Protein AF-A0A7V9L350-F1 (afdb_monomer_lite)

Structure (mmCIF, N/CA/C/O backbone):
data_AF-A0A7V9L350-F1
#
_entry.id   AF-A0A7V9L350-F1
#
loop_
_atom_site.group_PDB
_atom_site.id
_atom_site.type_symbol
_atom_site.label_atom_id
_atom_site.label_alt_id
_atom_site.label_comp_id
_atom_site.label_asym_id
_atom_site.label_entity_id
_atom_site.label_seq_id
_atom_site.pdbx_PDB_ins_code
_atom_site.Cartn_x
_atom_site.Cartn_y
_atom_site.Cartn_z
_atom_site.occupancy
_atom_site.B_iso_or_equiv
_atom_site.auth_seq_id
_atom_site.auth_comp_id
_atom_site.auth_asym_id
_atom_site.auth_atom_id
_atom_site.pdbx_PDB_model_num
ATOM 1 N N . MET A 1 1 ? 12.531 15.207 15.220 1.00 37.69 1 MET A N 1
ATOM 2 C CA . MET A 1 1 ? 11.558 15.134 14.109 1.00 37.69 1 MET A CA 1
ATOM 3 C C . MET A 1 1 ? 11.286 13.655 13.905 1.00 37.69 1 MET A C 1
ATOM 5 O O . MET A 1 1 ? 12.256 12.923 13.812 1.00 37.69 1 MET A O 1
ATOM 9 N N . ALA A 1 2 ? 10.038 13.206 14.053 1.00 39.78 2 ALA A N 1
ATOM 10 C CA . ALA A 1 2 ? 9.711 11.811 14.362 1.00 39.78 2 ALA A CA 1
ATOM 11 C C . ALA A 1 2 ? 10.151 10.833 13.259 1.00 39.78 2 ALA A C 1
ATOM 13 O O . ALA A 1 2 ? 9.541 10.767 12.194 1.00 39.78 2 ALA A O 1
ATOM 14 N N . GLU A 1 3 ? 11.206 10.075 13.549 1.00 47.66 3 GLU A N 1
ATOM 15 C CA . GLU A 1 3 ? 11.615 8.878 12.823 1.00 47.66 3 GLU A CA 1
ATOM 16 C C . GLU A 1 3 ? 10.479 7.855 12.916 1.00 47.66 3 GLU A C 1
ATOM 18 O O . GLU A 1 3 ? 10.244 7.265 13.967 1.00 47.66 3 GLU A O 1
ATOM 23 N N . GLN A 1 4 ? 9.721 7.678 11.839 1.00 45.28 4 GLN A N 1
ATOM 24 C CA . GLN A 1 4 ? 8.647 6.687 11.783 1.00 45.28 4 GLN A CA 1
ATOM 25 C C . GLN A 1 4 ? 8.897 5.751 10.607 1.00 45.28 4 GLN A C 1
ATOM 27 O O . GLN A 1 4 ? 8.165 5.733 9.625 1.00 45.28 4 GLN A O 1
ATOM 32 N N . ARG A 1 5 ? 9.970 4.962 10.726 1.00 54.19 5 ARG A N 1
ATOM 33 C CA . ARG A 1 5 ? 10.128 3.708 9.984 1.00 54.19 5 ARG A CA 1
ATOM 34 C C . ARG A 1 5 ? 9.158 2.694 10.580 1.00 54.19 5 ARG A C 1
ATOM 36 O O . ARG A 1 5 ? 9.496 1.960 11.504 1.00 54.19 5 ARG A O 1
ATOM 43 N N . THR A 1 6 ? 7.925 2.699 10.096 1.00 64.94 6 THR A N 1
ATOM 44 C CA . THR A 1 6 ? 6.844 1.821 10.562 1.00 64.94 6 THR A CA 1
ATOM 45 C C . THR A 1 6 ? 6.720 0.588 9.672 1.00 64.94 6 THR A C 1
ATOM 47 O O . THR A 1 6 ? 5.636 0.256 9.199 1.00 64.94 6 THR A O 1
ATOM 50 N N . HIS A 1 7 ? 7.838 -0.112 9.462 1.00 66.38 7 HIS A N 1
ATOM 51 C CA . HIS A 1 7 ? 7.803 -1.484 8.962 1.00 66.38 7 HIS A CA 1
ATOM 52 C C . HIS A 1 7 ? 7.168 -2.368 10.038 1.00 66.38 7 HIS A C 1
ATOM 54 O O . HIS A 1 7 ? 7.827 -2.763 11.001 1.00 66.38 7 HIS A O 1
ATOM 60 N N . LEU A 1 8 ? 5.868 -2.628 9.913 1.00 77.38 8 LEU A N 1
ATOM 61 C CA . LEU A 1 8 ? 5.153 -3.532 10.811 1.00 77.38 8 LEU A CA 1
ATOM 62 C C . LEU A 1 8 ? 5.021 -4.891 10.156 1.00 77.38 8 LEU A C 1
ATOM 64 O O . LEU A 1 8 ? 4.474 -4.982 9.064 1.00 77.38 8 LEU A O 1
ATOM 68 N N . VAL A 1 9 ? 5.457 -5.934 10.854 1.00 77.25 9 VAL A N 1
ATOM 69 C CA . VAL A 1 9 ? 5.302 -7.323 10.423 1.00 77.25 9 VAL A CA 1
ATOM 70 C C . VAL A 1 9 ? 4.229 -7.988 11.281 1.00 77.25 9 VAL A C 1
ATOM 72 O O . VAL A 1 9 ? 4.261 -7.919 12.507 1.00 77.25 9 VAL A O 1
ATOM 75 N N . CYS A 1 10 ? 3.265 -8.634 10.637 1.00 74.75 10 CYS A N 1
ATOM 76 C CA . CYS A 1 10 ? 2.264 -9.482 11.272 1.00 74.75 10 CYS A CA 1
ATOM 77 C C . CYS A 1 10 ? 2.790 -10.915 11.316 1.00 74.75 10 CYS A C 1
ATOM 79 O O . CYS A 1 10 ? 2.855 -11.577 10.286 1.00 74.75 10 CYS A O 1
ATOM 81 N N . GLU A 1 11 ? 3.109 -11.443 12.495 1.00 69.44 11 GLU A N 1
ATOM 82 C CA . GLU A 1 11 ? 3.596 -12.828 12.632 1.00 69.44 11 GLU A CA 1
ATOM 83 C C . GLU A 1 11 ? 2.511 -13.884 12.350 1.00 69.44 11 GLU A C 1
ATOM 85 O O . GLU A 1 11 ? 2.819 -15.038 12.074 1.00 69.44 11 GLU A O 1
ATOM 90 N N . HIS A 1 12 ? 1.232 -13.494 12.381 1.00 65.94 12 HIS A N 1
ATOM 91 C CA . HIS A 1 12 ? 0.104 -14.402 12.150 1.00 65.94 12 HIS A CA 1
ATOM 92 C C . HIS A 1 12 ? -0.212 -14.614 10.663 1.00 65.94 12 HIS A C 1
ATOM 94 O O . HIS A 1 12 ? -0.588 -15.700 10.239 1.00 65.94 12 HIS A O 1
ATOM 100 N N . CYS A 1 13 ? -0.065 -13.557 9.874 1.00 66.75 13 CYS A N 1
ATOM 101 C CA . CYS A 1 13 ? -0.420 -13.502 8.461 1.00 66.75 13 CYS A CA 1
ATOM 102 C C . CYS A 1 13 ? 0.800 -13.288 7.556 1.00 66.75 13 CYS A C 1
ATOM 104 O O . CYS A 1 13 ? 0.661 -13.183 6.342 1.00 66.75 13 CYS A O 1
ATOM 106 N N . GLN A 1 14 ? 1.988 -13.192 8.162 1.00 77.00 14 GLN A N 1
ATOM 107 C CA . GLN A 1 14 ? 3.275 -12.899 7.525 1.00 77.00 14 GLN A CA 1
ATOM 108 C C . GLN A 1 14 ? 3.280 -11.603 6.699 1.00 77.00 14 GLN A C 1
ATOM 110 O O . GLN A 1 14 ? 4.180 -11.385 5.896 1.00 77.00 14 GLN A O 1
ATOM 115 N N . GLY A 1 15 ? 2.276 -10.742 6.885 1.00 84.56 15 GLY A N 1
ATOM 116 C CA . GLY A 1 15 ? 2.151 -9.499 6.143 1.00 84.56 15 GLY A CA 1
ATOM 117 C C . GLY A 1 15 ? 3.054 -8.401 6.684 1.00 84.56 15 GLY A C 1
ATOM 118 O O . GLY A 1 15 ? 3.412 -8.408 7.861 1.00 84.56 15 GLY A O 1
ATOM 119 N N . THR A 1 16 ? 3.411 -7.458 5.821 1.00 90.94 16 THR A N 1
ATOM 120 C CA . THR A 1 16 ? 4.253 -6.307 6.134 1.00 90.94 16 THR A CA 1
ATOM 121 C C . THR A 1 16 ? 3.584 -5.013 5.681 1.00 90.94 16 THR A C 1
ATOM 123 O O . THR A 1 16 ? 3.167 -4.895 4.530 1.00 90.94 16 THR A O 1
ATOM 126 N N . LEU A 1 17 ? 3.514 -4.022 6.572 1.00 90.75 17 LEU A N 1
ATOM 127 C CA . LEU A 1 17 ? 3.190 -2.642 6.216 1.00 90.75 17 LEU A CA 1
ATOM 128 C C . LEU A 1 17 ? 4.476 -1.918 5.826 1.00 90.75 17 LEU A C 1
ATOM 130 O O . LEU A 1 17 ? 5.383 -1.816 6.648 1.00 90.75 17 LEU A O 1
ATOM 134 N N . VAL A 1 18 ? 4.531 -1.383 4.614 1.00 92.06 18 VAL A N 1
ATOM 135 C CA . VAL A 1 18 ? 5.651 -0.583 4.109 1.00 92.06 18 VAL A CA 1
ATOM 136 C C . VAL A 1 18 ? 5.155 0.841 3.854 1.00 92.06 18 VAL A C 1
ATOM 138 O O . VAL A 1 18 ? 4.135 1.003 3.177 1.00 92.06 18 VAL A O 1
ATOM 141 N N . PRO A 1 19 ? 5.831 1.890 4.354 1.00 91.12 19 PRO A N 1
ATOM 142 C CA . PRO A 1 19 ? 5.460 3.271 4.065 1.00 91.1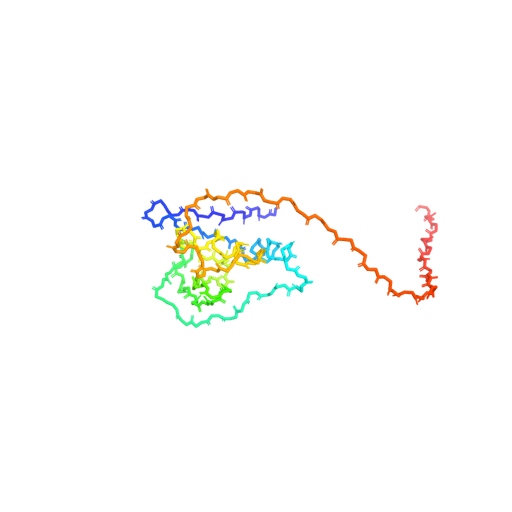2 19 PRO A CA 1
ATOM 143 C C . PRO A 1 19 ? 5.366 3.555 2.565 1.00 91.12 19 PRO A C 1
ATOM 145 O O . PRO A 1 19 ? 6.195 3.097 1.786 1.00 91.12 19 PRO A O 1
ATOM 148 N N . ALA A 1 20 ? 4.367 4.346 2.157 1.00 89.94 20 ALA A N 1
ATOM 149 C CA . ALA A 1 20 ? 4.103 4.627 0.741 1.00 89.94 20 ALA A CA 1
ATOM 150 C C . ALA A 1 20 ? 5.342 5.172 0.012 1.00 89.94 20 ALA A C 1
ATOM 152 O O . ALA A 1 20 ? 5.674 4.692 -1.064 1.00 89.94 20 ALA A O 1
ATOM 153 N N . ALA A 1 21 ? 6.066 6.098 0.645 1.00 88.56 21 ALA A N 1
ATOM 154 C CA . ALA A 1 21 ? 7.292 6.666 0.094 1.00 88.56 21 ALA A CA 1
ATOM 155 C C . ALA A 1 21 ? 8.416 5.627 -0.080 1.00 88.56 21 ALA A C 1
ATOM 157 O O . ALA A 1 21 ? 9.174 5.715 -1.037 1.00 88.56 21 ALA A O 1
ATOM 158 N N . GLU A 1 22 ? 8.521 4.633 0.812 1.00 91.50 22 GLU A N 1
ATOM 159 C CA . GLU A 1 22 ? 9.514 3.555 0.674 1.00 91.50 22 GLU A CA 1
ATOM 160 C C . GLU A 1 22 ? 9.139 2.614 -0.479 1.00 91.50 22 GLU A C 1
ATOM 162 O O . GLU A 1 22 ? 10.002 2.240 -1.268 1.00 91.50 22 GLU A O 1
ATOM 167 N N . VAL A 1 23 ? 7.849 2.293 -0.644 1.00 90.62 23 VAL A N 1
ATOM 168 C CA . VAL A 1 23 ? 7.371 1.522 -1.808 1.00 90.62 23 VAL A CA 1
ATOM 169 C C . VAL A 1 23 ? 7.664 2.264 -3.114 1.00 90.62 23 VAL A C 1
ATOM 171 O O . VAL A 1 23 ? 8.141 1.661 -4.075 1.00 90.62 23 VAL A O 1
ATOM 174 N N . GLU A 1 24 ? 7.390 3.567 -3.152 1.00 90.00 24 GLU A N 1
ATOM 175 C CA . GLU A 1 24 ? 7.648 4.418 -4.316 1.00 90.00 24 GLU A CA 1
ATOM 176 C C . GLU A 1 24 ? 9.144 4.497 -4.650 1.00 90.00 24 GLU A C 1
ATOM 178 O O . GLU A 1 24 ? 9.498 4.366 -5.820 1.00 90.00 24 GLU A O 1
ATOM 183 N N . ASP A 1 25 ? 10.024 4.639 -3.655 1.00 89.12 25 ASP A N 1
ATOM 184 C CA . ASP A 1 25 ? 11.486 4.649 -3.837 1.00 89.12 25 ASP A CA 1
ATOM 185 C C . ASP A 1 25 ? 12.012 3.308 -4.382 1.00 89.12 25 ASP A C 1
ATOM 187 O O . ASP A 1 25 ? 12.754 3.265 -5.373 1.00 89.12 25 ASP A O 1
ATOM 191 N N . MET A 1 26 ? 11.548 2.199 -3.795 1.00 89.19 26 MET A N 1
ATOM 192 C CA . MET A 1 26 ? 11.906 0.846 -4.225 1.00 89.19 26 MET A CA 1
ATOM 193 C C . MET A 1 26 ? 11.496 0.588 -5.678 1.00 89.19 26 MET A C 1
ATOM 195 O O . MET A 1 26 ? 12.288 0.061 -6.458 1.00 89.19 26 MET A O 1
ATOM 199 N N . LEU A 1 27 ? 10.279 0.982 -6.061 1.00 88.56 27 LEU A N 1
ATOM 200 C CA . LEU A 1 27 ? 9.778 0.802 -7.425 1.00 88.56 27 LEU A CA 1
ATOM 201 C C . LEU A 1 27 ? 10.423 1.770 -8.418 1.00 88.56 27 LEU A C 1
ATOM 203 O O . LEU A 1 27 ? 10.763 1.362 -9.526 1.00 88.56 27 LEU A O 1
ATOM 207 N N . SER A 1 28 ? 10.664 3.019 -8.025 1.00 87.19 28 SER A N 1
ATOM 208 C CA . SER A 1 28 ? 11.325 4.012 -8.886 1.00 87.19 28 SER A CA 1
ATOM 209 C C . SER A 1 28 ? 12.762 3.621 -9.236 1.00 87.19 28 SER A C 1
ATOM 211 O O . SER A 1 28 ? 13.262 4.007 -10.285 1.00 87.19 28 SER A O 1
ATOM 213 N N . SER A 1 29 ? 13.422 2.823 -8.394 1.00 86.88 29 SER A N 1
ATOM 214 C CA . SER A 1 29 ? 14.749 2.271 -8.696 1.00 86.88 29 SER A CA 1
ATOM 215 C C . SER A 1 29 ? 14.721 1.130 -9.723 1.00 86.88 29 SER A C 1
ATOM 217 O O . SER A 1 29 ? 15.743 0.845 -10.349 1.00 86.88 29 SER A O 1
ATOM 219 N N . LEU A 1 30 ? 13.580 0.453 -9.882 1.00 87.56 30 LEU A N 1
ATOM 220 C CA . LEU A 1 30 ? 13.408 -0.687 -10.793 1.00 87.56 30 LEU A CA 1
ATOM 221 C C . LEU A 1 30 ? 12.783 -0.282 -12.135 1.00 87.56 30 LEU A C 1
ATOM 223 O O . LEU A 1 30 ? 12.995 -0.953 -13.144 1.00 87.56 30 LEU A O 1
ATOM 227 N N . LEU A 1 31 ? 12.017 0.805 -12.149 1.00 86.19 31 LEU A N 1
ATOM 228 C CA . LEU A 1 31 ? 11.259 1.273 -13.303 1.00 86.19 31 LEU A CA 1
ATOM 229 C C . LEU A 1 31 ? 11.965 2.444 -13.988 1.00 86.19 31 LEU A C 1
ATOM 231 O O . LEU A 1 31 ? 12.714 3.199 -13.380 1.00 86.19 31 LEU A O 1
ATOM 235 N N . VAL A 1 32 ? 11.706 2.605 -15.286 1.00 80.38 32 VAL A N 1
ATOM 236 C CA . VAL A 1 32 ? 12.254 3.722 -16.076 1.00 80.38 32 VAL A CA 1
ATOM 237 C C . VAL A 1 32 ? 11.441 5.005 -15.870 1.00 80.38 32 VAL A C 1
ATOM 239 O O . VAL A 1 32 ? 11.984 6.104 -15.946 1.00 80.38 32 VAL A O 1
ATOM 242 N N . GLU A 1 33 ? 10.142 4.863 -15.606 1.00 77.62 33 GLU A N 1
ATOM 243 C CA . GLU A 1 33 ? 9.209 5.969 -15.392 1.00 77.62 33 GLU A CA 1
ATOM 244 C C . GLU A 1 33 ? 8.907 6.119 -13.892 1.00 77.62 33 GLU A C 1
ATOM 246 O O . GLU A 1 33 ? 8.846 5.109 -13.181 1.00 77.62 33 GLU A O 1
ATOM 251 N N . PRO A 1 34 ? 8.692 7.354 -13.396 1.00 73.31 34 PRO A N 1
ATOM 252 C CA . PRO A 1 34 ? 8.354 7.583 -11.998 1.00 73.31 34 PRO A CA 1
ATOM 253 C C . PRO A 1 34 ? 7.036 6.892 -11.647 1.00 73.31 34 PRO A C 1
ATOM 255 O O . PRO A 1 34 ? 6.008 7.099 -12.297 1.00 73.31 34 PRO A O 1
ATOM 258 N N . PHE A 1 35 ? 7.070 6.077 -10.597 1.00 80.81 35 PHE A N 1
ATOM 259 C CA . PHE A 1 35 ? 5.915 5.321 -10.144 1.00 80.81 35 PHE A CA 1
ATOM 260 C C . PHE A 1 35 ? 5.135 6.094 -9.080 1.00 80.81 35 PHE A C 1
ATOM 262 O O . PHE A 1 35 ? 5.714 6.632 -8.141 1.00 80.81 35 PHE A O 1
ATOM 269 N N . ALA A 1 36 ? 3.810 6.108 -9.210 1.00 81.44 36 ALA A N 1
ATOM 270 C CA . ALA A 1 36 ? 2.906 6.656 -8.210 1.00 81.44 36 ALA A CA 1
ATOM 271 C C . ALA A 1 36 ? 1.889 5.591 -7.803 1.00 81.44 36 ALA A C 1
ATOM 273 O O . ALA A 1 36 ? 1.275 4.948 -8.660 1.00 81.44 36 ALA A O 1
ATOM 274 N N . LEU A 1 37 ? 1.677 5.428 -6.496 1.00 83.06 37 LEU A N 1
ATOM 275 C CA . LEU A 1 37 ? 0.688 4.483 -5.989 1.00 83.06 37 LEU A CA 1
ATOM 276 C C . LEU A 1 37 ? -0.726 4.896 -6.431 1.00 83.06 37 LEU A C 1
ATOM 278 O O . LEU A 1 37 ? -1.181 5.992 -6.074 1.00 83.06 37 LEU A O 1
ATOM 282 N N . PRO A 1 38 ? -1.461 4.028 -7.151 1.00 83.00 38 PRO A N 1
ATOM 283 C CA . PRO A 1 38 ? -2.803 4.355 -7.598 1.00 83.00 38 PRO A CA 1
ATOM 284 C C . PRO A 1 38 ? -3.770 4.493 -6.413 1.00 83.00 38 PRO A C 1
ATOM 286 O O . PRO A 1 38 ? -3.509 4.068 -5.278 1.00 83.00 38 PRO A O 1
ATOM 289 N N . ALA A 1 39 ? -4.916 5.118 -6.677 1.00 83.38 39 ALA A N 1
ATOM 290 C CA . ALA A 1 39 ? -6.049 5.037 -5.767 1.00 83.38 39 ALA A CA 1
ATOM 291 C C . ALA A 1 39 ? -6.601 3.603 -5.780 1.00 83.38 39 ALA A C 1
ATOM 293 O O . ALA A 1 39 ? -6.674 2.976 -6.834 1.00 83.38 39 ALA A O 1
ATOM 294 N N . GLY A 1 40 ? -6.971 3.095 -4.607 1.00 85.94 40 GLY A N 1
ATOM 295 C CA . GLY A 1 40 ? -7.633 1.801 -4.471 1.00 85.94 40 GLY A CA 1
ATOM 296 C C . GLY A 1 40 ? -9.152 1.926 -4.371 1.00 85.94 40 GLY A C 1
ATOM 297 O O . GLY A 1 40 ? -9.688 3.024 -4.202 1.00 85.94 40 GLY A O 1
ATOM 298 N N . THR A 1 41 ? -9.835 0.790 -4.432 1.00 89.44 41 THR A N 1
ATOM 299 C CA . THR A 1 41 ? -11.250 0.634 -4.067 1.00 89.44 41 THR A CA 1
ATOM 300 C C . THR A 1 41 ? -11.380 0.281 -2.588 1.00 89.44 41 THR A C 1
ATOM 302 O O . THR A 1 41 ? -10.377 0.091 -1.902 1.00 89.44 41 THR A O 1
ATOM 305 N N . ASP A 1 42 ? -12.594 0.180 -2.055 1.00 87.25 42 ASP A N 1
ATOM 306 C CA . ASP A 1 42 ? -12.788 -0.340 -0.704 1.00 87.25 42 ASP A CA 1
ATOM 307 C C . ASP A 1 42 ? -12.245 -1.775 -0.569 1.00 87.25 42 ASP A C 1
ATOM 309 O O . ASP A 1 42 ? -12.372 -2.602 -1.471 1.00 87.25 42 ASP A O 1
ATOM 313 N N . GLY A 1 43 ? -11.573 -2.040 0.552 1.00 86.81 43 GLY A N 1
ATOM 314 C CA . GLY A 1 43 ? -11.079 -3.357 0.934 1.00 86.81 43 GLY A CA 1
ATOM 315 C C . GLY A 1 43 ? -11.665 -3.815 2.270 1.00 86.81 43 GLY A C 1
ATOM 316 O O . GLY A 1 43 ? -12.211 -3.030 3.054 1.00 86.81 43 GLY A O 1
ATOM 317 N N . ASP A 1 44 ? -11.535 -5.112 2.539 1.00 86.38 44 ASP A N 1
ATOM 318 C CA . ASP A 1 44 ? -12.080 -5.761 3.740 1.00 86.38 44 ASP A CA 1
ATOM 319 C C . ASP A 1 44 ? -11.140 -5.702 4.953 1.00 86.38 44 ASP A C 1
ATOM 321 O O . ASP A 1 44 ? -11.546 -5.999 6.077 1.00 86.38 44 ASP A O 1
ATOM 325 N N . ARG A 1 45 ? -9.868 -5.341 4.740 1.00 86.50 45 ARG A N 1
ATOM 326 C CA . ARG A 1 45 ? -8.839 -5.315 5.788 1.00 86.50 45 ARG A CA 1
ATOM 327 C C . ARG A 1 45 ? -8.781 -3.956 6.486 1.00 86.50 45 ARG A C 1
ATOM 329 O O . ARG A 1 45 ? -9.118 -2.922 5.911 1.00 86.50 45 ARG A O 1
ATOM 336 N N . THR A 1 46 ? -8.310 -3.949 7.730 1.00 89.38 46 THR A N 1
ATOM 337 C CA . THR A 1 46 ? -8.063 -2.731 8.510 1.00 89.38 46 THR A CA 1
ATOM 338 C C . THR A 1 46 ? -6.572 -2.528 8.749 1.00 89.38 46 THR A C 1
ATOM 340 O O . THR A 1 46 ? -5.801 -3.477 8.876 1.00 89.38 46 THR A O 1
ATOM 343 N N . CYS A 1 47 ? -6.146 -1.268 8.792 1.00 86.19 47 CYS A N 1
ATOM 344 C CA . CYS A 1 47 ? -4.761 -0.910 9.050 1.00 86.19 47 CYS A CA 1
ATOM 345 C C . CYS A 1 47 ? -4.375 -1.278 10.492 1.00 86.19 47 CYS A C 1
ATOM 347 O O . CYS A 1 47 ? -5.074 -0.857 11.415 1.00 86.19 47 CYS A O 1
ATOM 349 N N . PRO A 1 48 ? -3.242 -1.957 10.733 1.00 83.69 48 PRO A N 1
ATOM 350 C CA . PRO A 1 48 ? -2.806 -2.272 12.093 1.00 83.69 48 PRO A CA 1
ATOM 351 C C . PRO A 1 48 ? -2.359 -1.037 12.896 1.00 83.69 48 PRO A C 1
ATOM 353 O O . PRO A 1 48 ? -2.382 -1.078 14.120 1.00 83.69 48 PRO A O 1
ATOM 356 N N . CYS A 1 49 ? -1.988 0.072 12.238 1.00 82.88 49 CYS A N 1
ATOM 357 C CA . CYS A 1 49 ? -1.568 1.306 12.917 1.00 82.88 49 CYS A CA 1
ATOM 358 C C . CYS A 1 49 ? -2.746 2.160 13.395 1.00 82.88 49 CYS A C 1
ATOM 360 O O . CYS A 1 49 ? -2.703 2.729 14.480 1.00 82.88 49 CYS A O 1
ATOM 362 N N . CYS A 1 50 ? -3.782 2.303 12.562 1.00 86.75 50 CYS A N 1
ATOM 363 C CA . CYS A 1 50 ? -4.873 3.250 12.815 1.00 86.75 50 CYS A CA 1
ATOM 364 C C . CYS A 1 50 ? -6.272 2.659 12.705 1.00 86.75 50 CYS A C 1
ATOM 366 O O . CYS A 1 50 ? -7.244 3.398 12.829 1.00 86.75 50 CYS A O 1
ATOM 368 N N . THR A 1 51 ? -6.404 1.357 12.453 1.00 86.50 51 THR A N 1
ATOM 369 C CA . THR A 1 51 ? -7.678 0.623 12.333 1.00 86.50 51 THR A CA 1
ATOM 370 C C . THR A 1 51 ? -8.614 1.081 11.206 1.00 86.50 51 THR A C 1
ATOM 372 O O . THR A 1 51 ? -9.682 0.503 11.023 1.00 86.50 51 THR A O 1
ATOM 375 N N . ALA A 1 52 ? -8.212 2.066 10.395 1.00 87.88 52 ALA A N 1
ATOM 376 C CA . ALA A 1 52 ? -8.960 2.497 9.217 1.00 87.88 52 ALA A CA 1
ATOM 377 C C . ALA A 1 52 ? -9.034 1.378 8.166 1.00 87.88 52 ALA A C 1
ATOM 379 O O . ALA A 1 52 ? -8.093 0.592 8.036 1.00 87.88 52 ALA A O 1
ATOM 380 N N . LYS A 1 53 ? -10.123 1.329 7.385 1.00 91.62 53 LYS A N 1
ATOM 381 C CA . LYS A 1 53 ? -10.231 0.404 6.247 1.00 91.62 53 LYS A CA 1
ATOM 382 C C . LYS A 1 53 ? -9.113 0.666 5.240 1.00 91.62 53 LYS A C 1
ATOM 384 O O . LYS A 1 53 ? -8.848 1.816 4.887 1.00 91.62 53 LYS A O 1
ATOM 389 N N . LEU A 1 54 ? -8.469 -0.406 4.799 1.00 91.81 54 LEU A N 1
ATOM 390 C CA . LEU A 1 54 ? -7.478 -0.364 3.737 1.00 91.81 54 LEU A CA 1
ATOM 391 C C . LEU A 1 54 ? -8.186 -0.356 2.383 1.00 91.81 54 LEU A C 1
ATOM 393 O O . LEU A 1 54 ? -9.208 -1.018 2.204 1.00 91.81 54 LEU A O 1
ATOM 397 N N . ALA A 1 55 ? -7.639 0.406 1.443 1.00 93.50 55 ALA A N 1
ATOM 398 C CA . ALA A 1 55 ? -8.112 0.439 0.072 1.00 93.50 55 ALA A CA 1
ATOM 399 C C . ALA A 1 55 ? -7.400 -0.644 -0.746 1.00 93.50 55 ALA A C 1
ATOM 401 O O . ALA A 1 55 ? -6.171 -0.669 -0.772 1.00 93.50 55 ALA A O 1
ATOM 402 N N . ARG A 1 56 ? -8.139 -1.513 -1.430 1.00 94.06 56 ARG A N 1
ATOM 403 C CA . ARG A 1 56 ? -7.558 -2.543 -2.296 1.00 94.06 56 ARG A CA 1
ATOM 404 C C . ARG A 1 56 ? -7.116 -1.932 -3.620 1.00 94.06 56 ARG A C 1
ATOM 406 O O . ARG A 1 56 ? -7.889 -1.230 -4.266 1.00 94.06 56 ARG A O 1
ATOM 413 N N . LEU A 1 57 ? -5.882 -2.190 -4.028 1.00 93.00 57 LEU A N 1
ATOM 414 C CA . LEU A 1 57 ? -5.341 -1.762 -5.317 1.00 93.00 57 LEU A CA 1
ATOM 415 C C . LEU A 1 57 ? -4.506 -2.876 -5.943 1.00 93.00 57 LEU A C 1
ATOM 417 O O . LEU A 1 57 ? -4.169 -3.849 -5.278 1.00 93.00 57 LEU A O 1
ATOM 421 N N . GLU A 1 58 ? -4.181 -2.731 -7.222 1.00 91.69 58 GLU A N 1
ATOM 422 C CA . GLU A 1 58 ? -3.388 -3.710 -7.962 1.00 91.69 58 GLU A CA 1
ATOM 423 C C . GLU A 1 58 ? -2.057 -3.096 -8.406 1.00 91.69 58 GLU A C 1
ATOM 425 O O . GLU A 1 58 ? -2.033 -2.028 -9.022 1.00 91.69 58 GLU A O 1
ATOM 430 N N . LEU A 1 59 ? -0.952 -3.775 -8.093 1.00 90.38 59 LEU A N 1
ATOM 431 C CA . LEU A 1 59 ? 0.400 -3.441 -8.537 1.00 90.38 59 LEU A CA 1
ATOM 432 C C . LEU A 1 59 ? 0.931 -4.580 -9.397 1.00 90.38 59 LEU A C 1
ATOM 434 O O . LEU A 1 59 ? 1.114 -5.685 -8.900 1.00 90.38 59 LEU A O 1
ATOM 438 N N . PHE A 1 60 ? 1.190 -4.325 -10.680 1.00 89.38 60 PHE A N 1
ATOM 439 C CA . PHE A 1 60 ? 1.714 -5.340 -11.608 1.00 89.38 60 PHE A CA 1
ATOM 440 C C . PHE A 1 60 ? 0.895 -6.651 -11.628 1.00 89.38 60 PHE A C 1
ATOM 442 O O . PHE A 1 60 ? 1.460 -7.733 -11.750 1.00 89.38 60 PHE A O 1
ATOM 449 N N . GLY A 1 61 ? -0.434 -6.572 -11.487 1.00 87.25 61 GLY A N 1
ATOM 450 C CA . GLY A 1 61 ? -1.312 -7.750 -11.426 1.00 87.25 61 GLY A CA 1
ATOM 451 C C . GLY A 1 61 ? -1.430 -8.404 -10.042 1.00 87.25 61 GLY A C 1
ATOM 452 O O . GLY A 1 61 ? -2.051 -9.457 -9.922 1.00 87.25 61 GLY A O 1
ATOM 453 N N . ILE A 1 62 ? -0.835 -7.811 -9.004 1.00 90.81 62 ILE A N 1
ATOM 454 C CA . ILE A 1 62 ? -0.848 -8.322 -7.628 1.00 90.81 62 ILE A CA 1
ATOM 455 C C . ILE A 1 62 ? -1.725 -7.407 -6.777 1.00 90.81 62 ILE A C 1
ATOM 457 O O . ILE A 1 62 ? -1.481 -6.201 -6.689 1.00 90.81 62 ILE A O 1
ATOM 461 N N . ALA A 1 63 ? -2.757 -7.978 -6.159 1.00 92.69 63 ALA A N 1
ATOM 462 C CA . ALA A 1 63 ? -3.617 -7.256 -5.233 1.00 92.69 63 ALA A CA 1
ATOM 463 C C . ALA A 1 63 ? -2.838 -6.917 -3.956 1.00 92.69 63 ALA A C 1
ATOM 465 O O . ALA A 1 63 ? -2.171 -7.774 -3.399 1.00 92.69 63 ALA A O 1
ATOM 466 N N . VAL A 1 64 ? -2.928 -5.670 -3.502 1.00 93.50 64 VAL A N 1
ATOM 467 C CA . VAL A 1 64 ? -2.337 -5.189 -2.247 1.00 93.50 64 VAL A CA 1
ATOM 468 C C . VAL A 1 64 ? -3.304 -4.220 -1.567 1.00 93.50 64 VAL A C 1
ATOM 470 O O . VAL A 1 64 ? -4.214 -3.675 -2.201 1.00 93.50 64 VAL A O 1
ATOM 473 N N . ASP A 1 65 ? -3.123 -3.975 -0.271 1.00 93.88 65 ASP A N 1
ATOM 474 C CA . ASP A 1 65 ? -4.050 -3.158 0.517 1.00 93.88 65 ASP A CA 1
ATOM 475 C C . ASP A 1 65 ? -3.358 -1.881 1.027 1.00 93.88 65 ASP A C 1
ATOM 477 O O . ASP A 1 65 ? -2.389 -1.928 1.771 1.00 93.88 65 ASP A O 1
ATOM 481 N N . ARG A 1 66 ? -3.848 -0.694 0.675 1.00 92.88 66 ARG A N 1
ATOM 482 C CA . ARG A 1 66 ? -3.222 0.593 1.018 1.00 92.88 66 ARG A CA 1
ATOM 483 C C . ARG A 1 66 ? -3.945 1.328 2.137 1.00 92.88 66 ARG A C 1
ATOM 485 O O . ARG A 1 66 ? -5.144 1.583 2.082 1.00 92.88 66 ARG A O 1
ATOM 492 N N . CYS A 1 67 ? -3.175 1.790 3.113 1.00 91.25 67 CYS A N 1
ATOM 493 C CA . CYS A 1 67 ? -3.562 2.818 4.065 1.00 91.25 67 CYS A CA 1
ATOM 494 C C . CYS A 1 67 ? -3.128 4.196 3.550 1.00 91.25 67 CYS A C 1
ATOM 496 O O . CYS A 1 67 ? -1.942 4.436 3.326 1.00 91.25 67 CYS A O 1
ATOM 498 N N . ALA A 1 68 ? -4.063 5.143 3.456 1.00 88.12 68 ALA A N 1
ATOM 499 C CA . ALA A 1 68 ? -3.755 6.513 3.036 1.00 88.12 68 ALA A CA 1
ATOM 500 C C . ALA A 1 68 ? -2.749 7.235 3.958 1.00 88.12 68 ALA A C 1
ATOM 502 O O . ALA A 1 68 ? -2.032 8.114 3.496 1.00 88.12 68 ALA A O 1
ATOM 503 N N . ALA A 1 69 ? -2.693 6.864 5.242 1.00 86.81 69 ALA A N 1
ATOM 504 C CA . ALA A 1 69 ? -1.850 7.526 6.238 1.00 86.81 69 ALA A CA 1
ATOM 505 C C . ALA A 1 69 ? -0.507 6.822 6.495 1.00 86.81 69 ALA A C 1
ATOM 507 O O . ALA A 1 69 ? 0.465 7.493 6.824 1.00 86.81 69 ALA A O 1
ATOM 508 N N . HIS A 1 70 ? -0.444 5.491 6.368 1.00 88.75 70 HIS A N 1
ATOM 509 C CA . HIS A 1 70 ? 0.710 4.713 6.846 1.00 88.75 70 HIS A CA 1
ATOM 510 C C . HIS A 1 70 ? 1.467 3.959 5.754 1.00 88.75 70 HIS A C 1
ATOM 512 O O . HIS A 1 70 ? 2.604 3.577 6.000 1.00 88.75 70 HIS A O 1
ATOM 518 N N . GLY A 1 71 ? 0.879 3.743 4.571 1.00 91.19 71 GLY A N 1
ATOM 519 C CA . GLY A 1 71 ? 1.547 3.037 3.476 1.00 91.19 71 GLY A CA 1
ATOM 520 C C . GLY A 1 71 ? 0.769 1.854 2.917 1.00 91.19 71 GLY A C 1
ATOM 521 O O . GLY A 1 71 ? -0.458 1.834 2.962 1.00 91.19 71 GLY A O 1
ATOM 522 N N . VAL A 1 72 ? 1.482 0.886 2.354 1.00 92.81 72 VAL A N 1
ATOM 523 C CA . VAL A 1 72 ? 0.922 -0.276 1.660 1.00 92.81 72 VAL A CA 1
ATOM 524 C C . VAL A 1 72 ? 1.177 -1.532 2.481 1.00 92.81 72 VAL A C 1
ATOM 526 O O . VAL A 1 72 ? 2.286 -1.784 2.942 1.00 92.81 72 VAL A O 1
ATOM 529 N N . TRP A 1 73 ? 0.118 -2.292 2.700 1.00 93.19 73 TRP A N 1
ATOM 530 C CA . TRP A 1 73 ? 0.122 -3.596 3.329 1.00 93.19 73 TRP A CA 1
ATOM 531 C C . TRP A 1 73 ? 0.269 -4.668 2.256 1.00 93.19 73 TRP A C 1
ATOM 533 O O . TRP A 1 73 ? -0.527 -4.726 1.318 1.00 93.19 73 TRP A O 1
ATOM 543 N N . PHE A 1 74 ? 1.271 -5.515 2.440 1.00 92.00 74 PHE A N 1
ATOM 544 C CA . PHE A 1 74 ? 1.556 -6.678 1.612 1.00 92.00 74 PHE A CA 1
ATOM 545 C C . PHE A 1 74 ? 1.387 -7.919 2.478 1.00 92.00 74 PHE A C 1
ATOM 547 O O . PHE A 1 74 ? 2.028 -8.002 3.524 1.00 92.00 74 PHE A O 1
ATOM 554 N N . ASP A 1 75 ? 0.5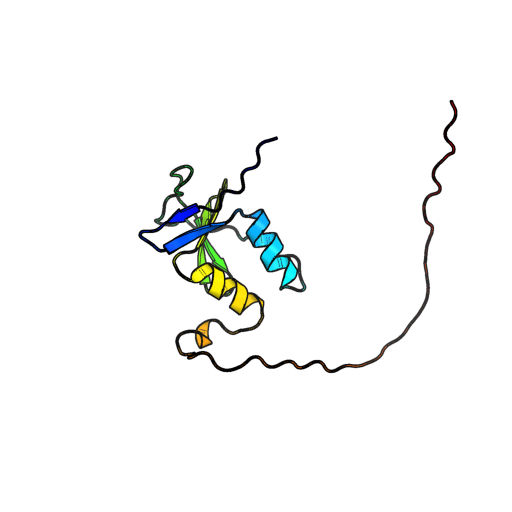62 -8.884 2.095 1.00 88.75 75 ASP A N 1
ATOM 555 C CA . ASP A 1 75 ? 0.479 -10.161 2.798 1.00 88.75 75 ASP A CA 1
ATOM 556 C C . ASP A 1 75 ? 1.505 -11.179 2.295 1.00 88.75 75 ASP A C 1
ATOM 558 O O . ASP A 1 75 ? 1.857 -11.216 1.118 1.00 88.75 75 ASP A O 1
ATOM 562 N N . GLY A 1 76 ? 2.045 -11.972 3.225 1.00 87.31 76 GLY A N 1
ATOM 563 C CA . GLY A 1 76 ? 3.001 -13.039 2.938 1.00 87.31 76 GLY A CA 1
ATOM 564 C C . GLY A 1 76 ? 4.140 -12.640 1.991 1.00 87.31 76 GLY A C 1
ATOM 565 O O . GLY A 1 76 ? 5.149 -12.077 2.413 1.00 87.31 76 GLY A O 1
ATOM 566 N N . ARG A 1 77 ? 4.001 -12.999 0.706 1.00 88.00 77 ARG A N 1
ATOM 567 C CA . ARG A 1 77 ? 5.015 -12.792 -0.347 1.00 88.00 77 ARG A CA 1
ATOM 568 C C . ARG A 1 77 ? 4.676 -11.685 -1.348 1.00 88.00 77 ARG A C 1
ATOM 570 O O . ARG A 1 77 ? 5.448 -11.491 -2.283 1.00 88.00 77 ARG A O 1
ATOM 577 N N . GLU A 1 78 ? 3.574 -10.959 -1.178 1.00 92.69 78 GLU A N 1
ATOM 578 C CA . GLU A 1 78 ? 3.116 -9.951 -2.147 1.00 92.69 78 GLU A CA 1
ATOM 579 C C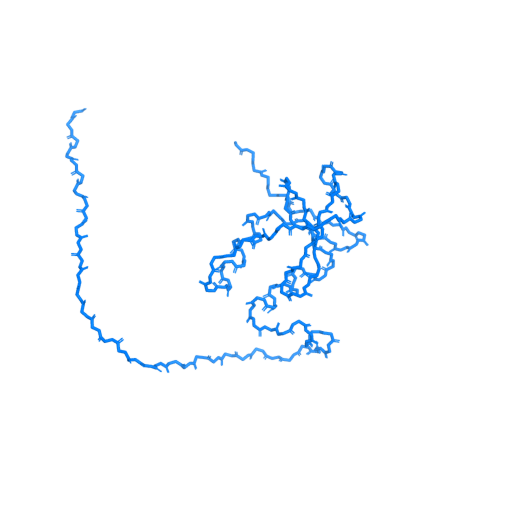 . GLU A 1 78 ? 4.177 -8.883 -2.442 1.00 92.69 78 GLU A C 1
ATOM 581 O O . GLU A 1 78 ? 4.399 -8.554 -3.603 1.00 92.69 78 GLU A O 1
ATOM 586 N N . LEU A 1 79 ? 4.900 -8.397 -1.424 1.00 91.38 79 LEU A N 1
ATOM 587 C CA . LEU A 1 79 ? 5.978 -7.420 -1.623 1.00 91.38 79 LEU A CA 1
ATOM 588 C C . LEU A 1 79 ? 7.068 -7.967 -2.553 1.00 91.38 79 LEU A C 1
ATOM 590 O O . LEU A 1 79 ? 7.514 -7.279 -3.467 1.00 91.38 79 LEU A O 1
ATOM 594 N N . THR A 1 80 ? 7.494 -9.211 -2.328 1.00 90.38 80 THR A N 1
ATOM 595 C CA . THR A 1 80 ? 8.502 -9.867 -3.166 1.00 90.38 80 THR A CA 1
ATOM 596 C C . THR A 1 80 ? 7.994 -10.028 -4.594 1.00 90.38 80 THR A C 1
ATOM 598 O O . THR A 1 80 ? 8.699 -9.638 -5.519 1.00 90.38 80 THR A O 1
ATOM 601 N N . LEU A 1 81 ? 6.755 -10.500 -4.765 1.00 90.88 81 LEU A N 1
ATOM 602 C CA . LEU A 1 81 ? 6.138 -10.668 -6.081 1.00 90.88 81 LEU A CA 1
ATOM 603 C C . LEU A 1 81 ? 6.059 -9.341 -6.846 1.00 90.88 81 LEU A C 1
ATOM 605 O O . LEU A 1 81 ? 6.346 -9.308 -8.040 1.00 90.88 81 LEU A O 1
ATOM 609 N N . VAL A 1 82 ? 5.717 -8.241 -6.167 1.00 92.00 82 VAL A N 1
ATOM 610 C CA . VAL A 1 82 ? 5.641 -6.904 -6.777 1.00 92.00 82 VAL A CA 1
ATOM 611 C C . VAL A 1 82 ? 7.012 -6.450 -7.278 1.00 92.00 82 VAL A C 1
ATOM 613 O O . VAL A 1 82 ? 7.118 -5.938 -8.391 1.00 92.00 82 VAL A O 1
ATOM 616 N N . LEU A 1 83 ? 8.074 -6.665 -6.498 1.00 91.12 83 LEU A N 1
ATOM 617 C CA . LEU A 1 83 ? 9.438 -6.298 -6.896 1.00 91.12 83 LEU A CA 1
ATOM 618 C C . LEU A 1 83 ? 9.982 -7.182 -8.022 1.00 91.12 83 LEU A C 1
ATOM 620 O O . LEU A 1 83 ? 10.673 -6.690 -8.917 1.00 91.12 83 LEU A O 1
ATOM 624 N N . GLU A 1 84 ? 9.671 -8.477 -7.998 1.00 89.44 84 GLU A N 1
ATOM 625 C CA . GLU A 1 84 ? 10.017 -9.410 -9.072 1.00 89.44 84 GLU A CA 1
ATOM 626 C C . GLU A 1 84 ? 9.308 -9.017 -10.377 1.00 89.44 84 GLU A C 1
ATOM 628 O O . GLU A 1 84 ? 9.968 -8.882 -11.412 1.00 89.44 84 GLU A O 1
ATOM 633 N N . ALA A 1 85 ? 8.009 -8.712 -10.306 1.00 88.31 85 ALA A N 1
ATOM 634 C CA . ALA A 1 85 ? 7.221 -8.214 -11.431 1.00 88.31 85 ALA A CA 1
ATOM 635 C C . ALA A 1 85 ? 7.764 -6.896 -11.993 1.00 88.31 85 ALA A C 1
ATOM 637 O O . ALA A 1 85 ? 7.959 -6.775 -13.205 1.00 88.31 85 ALA A O 1
ATOM 638 N N . ALA A 1 86 ? 8.101 -5.941 -11.124 1.00 87.12 86 ALA A N 1
ATOM 639 C CA . ALA A 1 86 ? 8.720 -4.679 -11.525 1.00 87.12 86 ALA A CA 1
ATOM 640 C C . ALA A 1 86 ? 10.102 -4.871 -12.180 1.00 87.12 86 ALA A C 1
ATOM 642 O O . ALA A 1 86 ? 10.476 -4.102 -13.061 1.00 87.12 86 ALA A O 1
ATOM 643 N N . SER A 1 87 ? 10.837 -5.924 -11.808 1.00 84.75 87 SER A N 1
ATOM 644 C CA . SER A 1 87 ? 12.136 -6.273 -12.404 1.00 84.75 87 SER A CA 1
ATOM 645 C C . SER A 1 87 ? 12.020 -6.988 -13.761 1.00 84.75 87 SER A C 1
ATOM 647 O O . SER A 1 87 ? 13.040 -7.354 -14.349 1.00 84.75 87 SER A O 1
ATOM 649 N N . GLY A 1 88 ? 10.801 -7.213 -14.265 1.00 77.81 88 GLY A N 1
ATOM 650 C CA . GLY A 1 88 ? 10.547 -7.915 -15.525 1.00 77.81 88 GLY A CA 1
ATOM 651 C C . GLY A 1 88 ? 10.400 -9.434 -15.391 1.00 77.81 88 GLY A C 1
ATOM 652 O O . GLY A 1 88 ? 10.444 -10.134 -16.404 1.00 77.81 88 GLY A O 1
ATOM 653 N N . ILE A 1 89 ? 10.227 -9.962 -14.173 1.00 65.31 89 ILE A N 1
ATOM 654 C CA . ILE A 1 89 ? 9.863 -11.366 -13.948 1.00 65.31 89 ILE A CA 1
ATOM 655 C C . ILE A 1 89 ? 8.339 -11.459 -13.942 1.00 65.31 89 ILE A C 1
ATOM 657 O O . ILE A 1 89 ? 7.689 -10.965 -13.034 1.00 65.31 89 ILE A O 1
ATOM 661 N N . ASP A 1 90 ? 7.751 -12.099 -14.948 1.00 56.12 90 ASP A N 1
ATOM 662 C CA . ASP A 1 90 ? 6.297 -12.229 -15.037 1.00 56.12 90 ASP A CA 1
ATOM 663 C C . ASP A 1 90 ? 5.702 -12.936 -13.787 1.00 56.12 90 ASP A C 1
ATOM 665 O O . ASP A 1 90 ? 6.099 -14.064 -13.476 1.00 56.12 90 ASP A O 1
ATOM 669 N N . PRO A 1 91 ? 4.740 -12.318 -13.068 1.00 52.72 91 PRO A N 1
ATOM 670 C CA . PRO A 1 91 ? 4.211 -12.857 -11.811 1.00 52.72 91 PRO A CA 1
ATOM 671 C C . PRO A 1 91 ? 3.446 -14.174 -11.999 1.00 52.72 91 PRO A C 1
ATOM 673 O O . PRO A 1 91 ? 3.446 -15.020 -11.104 1.00 52.72 91 PRO A O 1
ATOM 676 N N . LYS A 1 92 ? 2.866 -14.414 -13.183 1.00 52.12 92 LYS A N 1
ATOM 677 C CA . LYS A 1 92 ? 2.183 -15.675 -13.519 1.00 52.12 92 LYS A CA 1
ATOM 678 C C . LYS A 1 92 ? 3.164 -16.846 -13.664 1.00 52.12 92 LYS A C 1
ATOM 680 O O . LYS A 1 92 ? 2.770 -18.007 -13.561 1.00 52.12 92 LYS A O 1
ATOM 685 N N . THR A 1 93 ? 4.452 -16.561 -13.840 1.00 53.94 93 THR A N 1
ATOM 686 C CA . THR A 1 93 ? 5.523 -17.566 -13.860 1.00 53.94 93 THR A CA 1
ATOM 687 C C . THR A 1 93 ? 5.904 -18.038 -12.444 1.00 53.94 93 THR A C 1
ATOM 689 O O . THR A 1 93 ? 6.378 -19.166 -12.273 1.00 53.94 93 THR A O 1
ATOM 692 N N . ILE A 1 94 ? 5.640 -17.240 -11.400 1.00 54.09 94 ILE A N 1
ATOM 693 C CA . ILE A 1 94 ? 6.119 -17.505 -10.028 1.00 54.09 94 ILE A CA 1
ATOM 694 C C . ILE A 1 94 ? 5.313 -18.592 -9.303 1.00 54.09 94 ILE A C 1
ATOM 696 O O . ILE A 1 94 ? 5.862 -19.299 -8.456 1.00 54.09 94 ILE A O 1
ATOM 700 N N . GLU A 1 95 ? 4.070 -18.859 -9.711 1.00 53.12 95 GLU A N 1
ATOM 701 C CA . GLU A 1 95 ? 3.294 -19.995 -9.183 1.00 53.12 95 GLU A CA 1
ATOM 702 C C . GLU A 1 95 ? 3.887 -21.376 -9.552 1.00 53.12 95 GLU A C 1
ATOM 704 O O . GLU A 1 95 ? 3.458 -22.389 -9.002 1.00 53.12 95 GLU A O 1
ATOM 709 N N . THR A 1 96 ? 4.907 -21.450 -10.426 1.00 40.16 96 THR A N 1
ATOM 710 C CA . THR A 1 96 ? 5.517 -22.731 -10.855 1.00 40.16 96 THR A CA 1
ATOM 711 C C . THR A 1 96 ? 7.046 -22.829 -10.724 1.00 40.16 96 THR A C 1
ATOM 713 O O . THR A 1 96 ? 7.614 -23.891 -10.995 1.00 40.16 96 THR A O 1
ATOM 716 N N . ALA A 1 97 ? 7.749 -21.786 -10.272 1.00 39.12 97 ALA A N 1
ATOM 717 C CA . ALA A 1 97 ? 9.212 -21.748 -10.348 1.00 39.12 97 ALA A CA 1
ATOM 718 C C . ALA A 1 97 ? 9.932 -22.245 -9.071 1.00 39.12 97 ALA A C 1
ATOM 720 O O . ALA A 1 97 ? 10.062 -21.548 -8.068 1.00 39.12 97 ALA A O 1
ATOM 721 N N . THR A 1 98 ? 10.494 -23.455 -9.153 1.00 35.44 98 THR A N 1
ATOM 722 C CA . THR A 1 98 ? 11.670 -23.890 -8.363 1.00 35.44 98 THR A CA 1
ATOM 723 C C . THR A 1 98 ? 12.870 -22.974 -8.690 1.00 35.44 98 THR A C 1
ATOM 725 O O . THR A 1 98 ? 12.995 -22.564 -9.846 1.00 35.44 98 THR A O 1
ATOM 728 N N . PRO A 1 99 ? 13.783 -22.638 -7.749 1.00 40.59 99 PRO A N 1
ATOM 729 C CA . PRO A 1 99 ? 14.809 -21.626 -7.996 1.00 40.59 99 PRO A CA 1
ATOM 730 C C . PRO A 1 99 ? 15.867 -22.138 -8.981 1.00 40.59 99 PRO A C 1
ATOM 732 O O . PRO A 1 99 ? 16.605 -23.079 -8.684 1.00 40.59 99 PRO A O 1
ATOM 735 N N . ALA A 1 100 ? 15.990 -21.498 -10.146 1.00 37.09 100 ALA A N 1
ATOM 736 C CA . ALA A 1 100 ? 17.033 -21.822 -11.115 1.00 37.09 100 ALA A CA 1
ATOM 737 C C . ALA A 1 100 ? 17.669 -20.569 -11.752 1.00 37.09 100 ALA A C 1
ATOM 739 O O . ALA A 1 100 ? 17.220 -20.057 -12.765 1.00 37.09 100 ALA A O 1
ATOM 740 N N . LYS A 1 101 ? 18.812 -20.200 -11.154 1.00 34.47 101 LYS A N 1
ATOM 741 C CA . LYS A 1 101 ? 20.046 -19.624 -11.736 1.00 34.47 101 LYS A CA 1
ATOM 742 C C . LYS A 1 101 ? 20.024 -18.177 -12.272 1.00 34.47 101 LYS A C 1
ATOM 744 O O . LYS A 1 101 ? 19.570 -17.888 -13.369 1.00 34.47 101 LYS A O 1
ATOM 749 N N . ARG A 1 102 ? 20.720 -17.315 -11.511 1.00 46.56 102 ARG A N 1
ATOM 750 C CA . ARG A 1 102 ? 21.300 -16.012 -11.902 1.00 46.56 102 ARG A CA 1
ATOM 751 C C . ARG A 1 102 ? 21.947 -16.076 -13.291 1.00 46.56 102 ARG A C 1
ATOM 753 O O . ARG A 1 102 ? 22.927 -16.797 -13.471 1.00 46.56 102 ARG A O 1
ATOM 760 N N . GLY A 1 103 ? 21.449 -15.262 -14.218 1.00 33.09 103 GLY A N 1
ATOM 761 C CA . GLY A 1 103 ? 22.088 -14.959 -15.496 1.00 33.09 103 GLY A CA 1
ATOM 762 C C . GLY A 1 103 ? 22.521 -13.497 -15.534 1.00 33.09 103 GLY A C 1
ATOM 763 O O . GLY A 1 103 ? 21.687 -12.601 -15.559 1.00 33.09 103 GLY A O 1
ATOM 764 N N . VAL A 1 104 ? 23.831 -13.262 -15.521 1.00 47.25 104 VAL A N 1
ATOM 765 C CA . VAL A 1 104 ? 24.434 -11.987 -15.922 1.00 47.25 104 VAL A CA 1
ATOM 766 C C . VAL A 1 104 ? 24.386 -11.904 -17.447 1.00 47.25 104 VAL A C 1
ATOM 768 O O . VAL A 1 104 ? 24.879 -12.818 -18.105 1.00 47.25 104 VAL A O 1
ATOM 771 N N . LEU A 1 105 ? 23.831 -10.838 -18.030 1.00 40.72 105 LEU A N 1
ATOM 772 C CA . LEU A 1 105 ? 24.118 -10.522 -19.431 1.00 40.72 105 LEU A CA 1
ATOM 773 C C . LEU A 1 105 ? 23.935 -9.033 -19.734 1.00 40.72 105 LEU A C 1
ATOM 775 O O . LEU A 1 105 ? 22.825 -8.536 -19.891 1.00 40.72 105 LEU A O 1
ATOM 779 N N . GLY A 1 106 ? 25.062 -8.331 -19.844 1.00 32.81 106 GLY A N 1
ATOM 780 C CA . GLY A 1 106 ? 25.133 -7.129 -20.662 1.00 32.81 106 GLY A CA 1
ATOM 781 C C . GLY A 1 106 ? 25.214 -7.488 -22.148 1.00 32.81 106 GLY A C 1
ATOM 782 O O . GLY A 1 106 ? 25.621 -8.594 -22.482 1.00 32.81 106 GLY A O 1
ATOM 783 N N . VAL A 1 107 ? 24.849 -6.534 -23.007 1.00 38.59 107 VAL A N 1
ATOM 784 C CA . VAL A 1 107 ? 25.417 -6.188 -24.334 1.00 38.59 107 VAL A CA 1
ATOM 785 C C . VAL A 1 107 ? 24.550 -5.018 -24.842 1.00 38.59 107 VAL A C 1
ATOM 787 O O . VAL A 1 107 ? 23.342 -5.155 -24.956 1.00 38.59 107 VAL A O 1
ATOM 790 N N . LEU A 1 108 ? 25.025 -3.770 -24.823 1.00 42.34 108 LEU A N 1
ATOM 791 C CA . LEU A 1 108 ? 25.861 -3.054 -25.803 1.00 42.34 108 LEU A CA 1
ATOM 792 C C . LEU A 1 108 ? 25.170 -2.642 -27.125 1.00 42.34 108 LEU A C 1
ATOM 794 O O . LEU A 1 108 ? 24.837 -3.494 -27.938 1.00 42.34 108 LEU A O 1
ATOM 798 N N . LYS A 1 109 ? 25.241 -1.314 -27.371 1.00 33.34 109 LYS A N 1
ATOM 799 C CA . LYS A 1 109 ? 25.355 -0.581 -28.660 1.00 33.34 109 LYS A CA 1
ATOM 800 C C . LYS A 1 109 ? 24.091 -0.514 -29.550 1.00 33.34 109 LYS A C 1
ATOM 802 O O . LYS A 1 109 ? 23.430 -1.508 -29.756 1.00 33.34 109 LYS A O 1
ATOM 807 N N . SER A 1 110 ? 23.724 0.607 -30.186 1.00 39.22 110 SER A N 1
ATOM 808 C CA . SER A 1 110 ? 24.550 1.718 -30.678 1.00 39.22 110 SER A CA 1
ATOM 809 C C . SER A 1 110 ? 23.704 2.846 -31.322 1.00 39.22 110 SER A C 1
ATOM 811 O O . SER A 1 110 ? 22.739 2.551 -32.013 1.00 39.22 110 SER A O 1
ATOM 813 N N . LEU A 1 111 ? 24.215 4.085 -31.224 1.00 52.12 111 LEU A N 1
ATOM 814 C CA . LEU A 1 111 ? 24.285 5.142 -32.263 1.00 52.12 111 LEU A CA 1
ATOM 815 C C . LEU A 1 111 ? 23.013 5.882 -32.725 1.00 52.12 111 LEU A C 1
ATOM 817 O O . LEU A 1 111 ? 22.260 5.374 -33.534 1.00 52.12 111 LEU A O 1
ATOM 821 N N . PHE A 1 112 ? 22.893 7.146 -32.299 1.00 42.09 112 PHE A N 1
ATOM 822 C CA . PHE A 1 112 ? 22.857 8.415 -33.072 1.00 42.09 112 PHE A CA 1
ATOM 823 C C . PHE A 1 112 ? 22.720 9.515 -31.986 1.00 42.09 112 PHE A C 1
ATOM 825 O O . PHE A 1 112 ? 21.828 9.435 -31.159 1.00 42.09 112 PHE A O 1
ATOM 832 N N . GLY A 1 113 ? 23.576 10.514 -31.770 1.00 30.92 113 GLY A N 1
ATOM 833 C CA . GLY A 1 113 ? 24.461 11.247 -32.657 1.00 30.92 113 GLY A CA 1
ATOM 834 C C . GLY A 1 113 ? 23.872 12.631 -32.949 1.00 30.92 113 GLY A C 1
ATOM 835 O O . GLY A 1 113 ? 23.337 12.795 -34.036 1.00 30.92 113 GLY A O 1
ATOM 836 N N . SER A 1 114 ? 23.970 13.605 -32.021 1.00 36.19 114 SER A N 1
ATOM 837 C CA . SER A 1 114 ? 24.307 15.018 -32.325 1.00 36.19 114 SER A CA 1
ATOM 838 C C . SER A 1 114 ? 24.097 16.025 -31.175 1.00 36.19 114 SER A C 1
ATOM 840 O O . SER A 1 114 ? 22.978 16.347 -30.807 1.00 36.19 114 SER A O 1
ATOM 842 N N . ARG A 1 115 ? 25.232 16.633 -30.793 1.00 43.62 115 ARG A N 1
ATOM 843 C CA . ARG A 1 115 ? 25.496 18.085 -30.679 1.00 43.62 115 ARG A CA 1
ATOM 844 C C . ARG A 1 115 ? 24.970 18.883 -29.466 1.00 43.62 115 ARG A C 1
ATOM 846 O O . ARG A 1 115 ? 23.820 19.273 -29.398 1.00 43.62 115 ARG A O 1
ATOM 853 N N . HIS A 1 116 ? 25.959 19.265 -28.649 1.00 43.03 116 HIS A N 1
ATOM 854 C CA . HIS A 1 116 ? 26.254 20.604 -28.111 1.00 43.03 116 HIS A CA 1
ATOM 855 C C . HIS A 1 116 ? 25.151 21.441 -27.441 1.00 43.03 116 HIS A C 1
ATOM 857 O O . HIS A 1 116 ? 24.260 21.960 -28.101 1.00 43.03 116 HIS A O 1
ATOM 863 N N . GLY A 1 117 ? 25.407 21.788 -26.174 1.00 34.19 117 GLY A N 1
ATOM 864 C CA . GLY A 1 117 ? 24.954 23.047 -25.579 1.00 34.19 117 GLY A CA 1
ATOM 865 C C . GLY A 1 117 ? 24.873 22.997 -24.056 1.00 34.19 117 GLY A C 1
ATOM 866 O O . GLY A 1 117 ? 23.821 22.686 -23.521 1.00 34.19 117 GLY A O 1
ATOM 867 N N . LEU A 1 118 ? 25.966 23.318 -23.355 1.00 47.78 118 LEU A N 1
ATOM 868 C CA . LEU A 1 118 ? 25.941 23.648 -21.923 1.00 47.78 118 LEU A CA 1
ATOM 869 C C . LEU A 1 118 ? 25.630 25.145 -21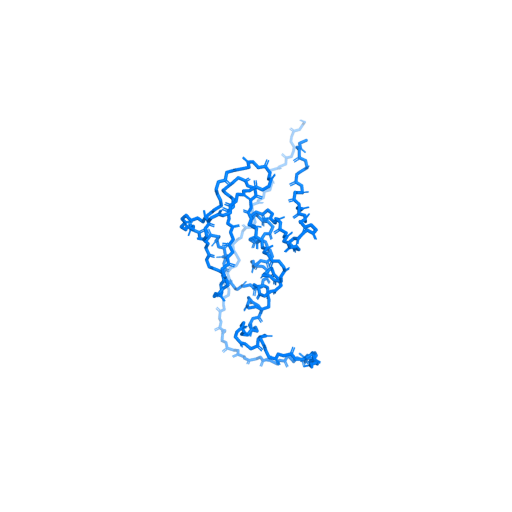.766 1.00 47.78 118 LEU A C 1
ATOM 871 O O . LEU A 1 118 ? 26.456 25.956 -22.189 1.00 47.78 118 LEU A O 1
ATOM 875 N N . PRO A 1 119 ? 24.521 25.540 -21.123 1.00 41.81 119 PRO A N 1
ATOM 876 C CA . PRO A 1 119 ? 24.408 26.872 -20.549 1.00 41.81 119 PRO A CA 1
ATOM 877 C C . PRO A 1 119 ? 24.655 26.857 -19.032 1.00 41.81 119 PRO A C 1
ATOM 879 O O . PRO A 1 119 ? 23.903 26.273 -18.262 1.00 41.81 119 PRO A O 1
ATOM 882 N N . GLY A 1 120 ? 25.727 27.553 -18.640 1.00 41.84 120 GLY A N 1
ATOM 883 C CA . GLY A 1 120 ? 25.750 28.509 -17.527 1.00 41.84 120 GLY A CA 1
ATOM 884 C C . GLY A 1 120 ? 25.411 28.015 -16.120 1.00 41.84 120 GLY A C 1
ATOM 885 O O . GLY A 1 120 ? 24.259 28.033 -15.707 1.00 41.84 120 GLY A O 1
ATOM 886 N N . GLN A 1 121 ? 26.447 27.743 -15.323 1.00 53.88 121 GLN A N 1
ATOM 887 C CA . GLN A 1 121 ? 26.331 27.757 -13.862 1.00 53.88 121 GLN A CA 1
ATOM 888 C C . GLN A 1 121 ? 26.069 29.194 -13.362 1.00 53.88 121 GLN A C 1
ATOM 890 O O . GLN A 1 121 ? 26.749 30.119 -13.824 1.00 53.88 121 GLN A O 1
ATOM 895 N N . PRO A 1 122 ? 25.154 29.416 -12.403 1.00 48.38 122 PRO A N 1
ATOM 896 C CA . PRO A 1 122 ? 25.036 30.700 -11.724 1.00 48.38 122 PRO A CA 1
ATOM 897 C C . PRO A 1 122 ? 26.244 30.929 -10.802 1.00 48.38 122 PRO A C 1
ATOM 899 O O . PRO A 1 122 ? 26.601 30.082 -9.982 1.00 48.38 122 PRO A O 1
ATOM 902 N N . ARG A 1 123 ? 26.892 32.090 -10.947 1.00 51.34 123 ARG A N 1
ATOM 903 C CA . ARG A 1 123 ? 27.976 32.545 -10.066 1.00 51.34 123 ARG A CA 1
ATOM 904 C C . ARG A 1 123 ? 27.383 32.930 -8.706 1.00 51.34 123 ARG A C 1
ATOM 906 O O . ARG A 1 123 ? 26.440 33.717 -8.666 1.00 51.34 123 ARG A O 1
ATOM 913 N N . ARG A 1 124 ? 27.939 32.407 -7.606 1.00 56.81 124 ARG A N 1
ATOM 914 C CA . ARG A 1 124 ? 27.693 32.955 -6.261 1.00 56.81 124 ARG A CA 1
ATOM 915 C C . ARG A 1 124 ? 28.286 34.371 -6.170 1.00 56.81 124 ARG A C 1
ATOM 917 O O . ARG A 1 124 ? 29.392 34.566 -6.680 1.00 56.81 124 ARG A O 1
ATOM 924 N N . PRO A 1 125 ? 27.597 35.330 -5.534 1.00 68.31 125 PRO A N 1
ATOM 925 C CA . PRO A 1 125 ? 28.202 36.599 -5.145 1.00 68.31 125 PRO A CA 1
ATOM 926 C C . PRO A 1 125 ? 29.234 36.390 -4.017 1.00 68.31 125 PRO A C 1
ATOM 928 O O . PRO A 1 125 ? 29.153 35.382 -3.308 1.00 68.31 125 PRO A O 1
ATOM 931 N N . PRO A 1 126 ? 30.215 37.296 -3.873 1.00 61.94 126 PRO A N 1
ATOM 932 C CA . PRO A 1 126 ? 31.145 37.282 -2.748 1.00 61.94 126 PRO A CA 1
ATOM 933 C C . PRO A 1 126 ? 30.428 37.629 -1.433 1.00 61.94 126 PRO A C 1
ATOM 935 O O . PRO A 1 126 ? 29.545 38.482 -1.414 1.00 61.94 126 PRO A O 1
ATOM 938 N N . ASP A 1 127 ? 30.823 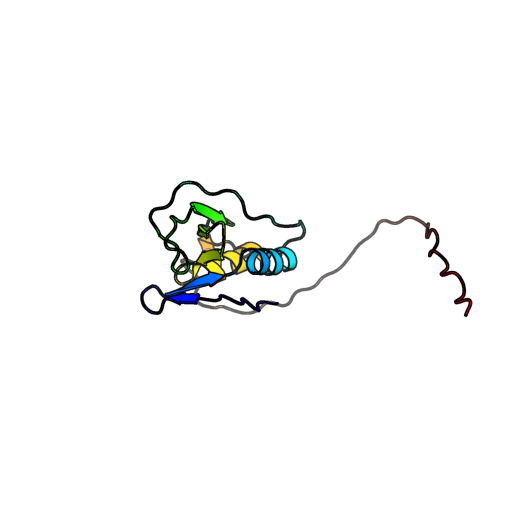36.942 -0.360 1.00 54.44 127 ASP A N 1
ATOM 939 C CA . ASP A 1 127 ? 30.585 37.338 1.032 1.00 54.44 127 ASP A CA 1
ATOM 940 C C . ASP A 1 127 ? 31.165 38.745 1.259 1.00 54.44 127 ASP A C 1
ATOM 942 O O . ASP A 1 127 ? 32.360 38.966 1.039 1.00 54.44 127 ASP A O 1
ATOM 946 N N . GLU A 1 128 ? 30.321 39.672 1.704 1.00 53.88 128 GLU A N 1
ATOM 947 C CA . GLU A 1 128 ? 30.705 40.972 2.254 1.00 53.88 128 GLU A CA 1
ATOM 948 C C . GLU A 1 128 ? 30.251 40.998 3.727 1.00 53.88 128 GLU A C 1
ATOM 950 O O . GLU A 1 128 ? 29.052 41.023 3.994 1.00 53.88 128 GLU A O 1
ATOM 955 N N . GLU A 1 129 ? 31.261 40.948 4.611 1.00 52.19 129 GLU A N 1
ATOM 956 C CA . GLU A 1 129 ? 31.321 41.193 6.076 1.00 52.19 129 GLU A CA 1
ATOM 957 C C . GLU A 1 129 ? 30.540 40.306 7.069 1.00 52.19 129 GLU A C 1
ATOM 959 O O . GLU A 1 129 ? 29.291 40.333 7.124 1.00 52.19 129 GLU A O 1
#

Secondary structure (DSSP, 8-state):
-------EE-TTT--EEE-HHHHHHHHHTT-SSPP-PPPPEEEEEE-T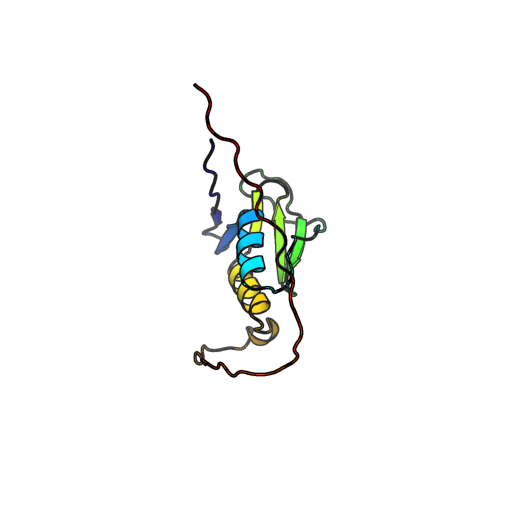TT-PEEEEEEETTEEEEEETTTEEEE-TTHHHHHHHHHTT--HHHHTT------------------------PPPPPPP--

Radius of gyration: 21.3 Å; chains: 1; bounding box: 44×65×47 Å

Foldseek 3Di:
DDDCQPFDADPVQRKTFGAAVRLQVLLVVLDPDRDDDDFADFDPDADPVPRHTWGWDDALNQIWTADPPGGIMDTNCSSVLNSCSSNVNRSVCVVPDDDDDDDDDDDDDDDDDDDDDDDDDDDDDDDDD

Sequence (129 aa):
MAEQRTHLVCEHCQGTLVPAAEVEDMLSSLLVEPFALPAGTDGDRTCPCCTAKLARLELFGIAVDRCAAHGVWFDGRELTLVLEAASGIDPKTIETATPAKRGVLGVLKSLFGSRHGLPGQPRRPPDEE

pLDDT: mean 71.95, std 20.9, range [30.92, 94.06]